Protein AF-A6E8M6-F1 (afdb_monomer_lite)

Secondary structure (DSSP, 8-state):
----HHHHTHHHHHHHH------GGGS-GGG-SS-SSEEEEEETTEEEEEEEEEEETTTTEEEEEEEEE-

Structure (mmCIF, N/CA/C/O backbone):
data_AF-A6E8M6-F1
#
_entry.id   AF-A6E8M6-F1
#
loop_
_atom_site.group_PDB
_atom_site.id
_atom_site.type_symbol
_atom_site.label_atom_id
_atom_site.label_alt_id
_atom_site.label_comp_id
_atom_site.label_asym_id
_atom_site.label_entity_id
_atom_site.label_seq_id
_atom_site.pdbx_PDB_ins_code
_atom_site.Cartn_x
_atom_site.Cartn_y
_atom_site.Cartn_z
_atom_site.occupancy
_atom_site.B_iso_or_equiv
_atom_site.auth_seq_id
_atom_site.auth_comp_id
_atom_site.auth_asym_id
_atom_site.auth_atom_id
_atom_site.pdbx_PDB_model_num
ATOM 1 N N . MET A 1 1 ? 6.633 -0.909 16.910 1.00 44.34 1 MET A N 1
ATOM 2 C CA . MET A 1 1 ? 6.770 -0.590 15.476 1.00 44.34 1 MET A CA 1
ATOM 3 C C . MET A 1 1 ? 7.589 -1.708 14.874 1.00 44.34 1 MET A C 1
ATOM 5 O O . MET A 1 1 ? 8.807 -1.674 14.959 1.00 44.34 1 MET A O 1
ATOM 9 N N . GLU A 1 2 ? 6.911 -2.754 14.418 1.00 44.47 2 GLU A N 1
ATOM 10 C CA . GLU A 1 2 ? 7.549 -3.861 13.711 1.00 44.47 2 GLU A CA 1
ATOM 11 C C . GLU A 1 2 ? 7.846 -3.347 12.301 1.00 44.47 2 GLU A C 1
ATOM 13 O O . GLU A 1 2 ? 6.951 -2.844 11.622 1.00 44.47 2 GLU A O 1
ATOM 18 N N . VAL A 1 3 ? 9.122 -3.295 11.929 1.00 52.50 3 VAL A N 1
ATOM 19 C CA . VAL A 1 3 ? 9.529 -2.751 10.633 1.00 52.50 3 VAL A CA 1
ATOM 20 C C . VAL A 1 3 ? 9.369 -3.874 9.623 1.00 52.50 3 VAL A C 1
ATOM 22 O O . VAL A 1 3 ? 10.116 -4.848 9.668 1.00 52.50 3 VAL A O 1
ATOM 25 N N . ASP A 1 4 ? 8.376 -3.748 8.748 1.00 60.97 4 ASP A N 1
ATOM 26 C CA . ASP A 1 4 ? 8.092 -4.733 7.707 1.00 60.97 4 ASP A CA 1
ATOM 27 C C . ASP A 1 4 ? 9.351 -5.063 6.892 1.00 60.97 4 ASP A C 1
ATOM 29 O O . ASP A 1 4 ? 10.078 -4.169 6.447 1.00 60.97 4 ASP A O 1
ATOM 33 N N . VAL A 1 5 ? 9.608 -6.352 6.663 1.00 64.06 5 VAL A N 1
ATOM 34 C CA . VAL A 1 5 ? 10.792 -6.831 5.925 1.00 64.06 5 VAL A CA 1
ATOM 35 C C . VAL A 1 5 ? 10.796 -6.286 4.490 1.00 64.06 5 VAL A C 1
ATOM 37 O O . VAL A 1 5 ? 11.849 -5.940 3.952 1.00 64.06 5 VAL A O 1
ATOM 40 N N . LEU A 1 6 ? 9.608 -6.102 3.907 1.00 61.06 6 LEU A N 1
ATOM 41 C CA . LEU A 1 6 ? 9.417 -5.447 2.610 1.00 61.06 6 LEU A CA 1
ATOM 42 C C . LEU A 1 6 ? 9.926 -4.001 2.608 1.00 61.06 6 LEU A C 1
ATOM 44 O O . LEU A 1 6 ? 10.492 -3.529 1.626 1.00 61.06 6 LEU A O 1
ATOM 48 N N . ASN A 1 7 ? 9.786 -3.312 3.735 1.00 58.16 7 ASN A N 1
ATOM 49 C CA . ASN A 1 7 ? 10.214 -1.934 3.891 1.00 58.16 7 ASN A CA 1
ATOM 50 C C . ASN A 1 7 ? 11.744 -1.811 4.002 1.00 58.16 7 ASN A C 1
ATOM 52 O O . ASN A 1 7 ? 12.360 -0.888 3.464 1.00 58.16 7 ASN A O 1
ATOM 56 N N . VAL A 1 8 ? 12.372 -2.787 4.664 1.00 62.38 8 VAL A N 1
ATOM 57 C CA . VAL A 1 8 ? 13.834 -2.899 4.787 1.00 62.38 8 VAL A CA 1
ATOM 58 C C . VAL A 1 8 ? 14.480 -3.226 3.436 1.00 62.38 8 VAL A C 1
ATOM 60 O O . VAL A 1 8 ? 15.513 -2.651 3.091 1.00 62.38 8 VAL A O 1
ATOM 63 N N . PHE A 1 9 ? 13.857 -4.087 2.626 1.00 64.50 9 PHE A N 1
ATOM 64 C CA . PHE A 1 9 ? 14.372 -4.507 1.318 1.00 64.50 9 PHE A CA 1
ATOM 65 C C . PHE A 1 9 ? 13.824 -3.700 0.130 1.00 64.50 9 PHE A C 1
ATOM 67 O O . PHE A 1 9 ? 13.746 -4.221 -0.980 1.00 64.50 9 PHE A O 1
ATOM 74 N N . ARG A 1 10 ? 13.536 -2.406 0.307 1.00 66.38 10 ARG A N 1
ATOM 75 C CA . ARG A 1 10 ? 13.070 -1.500 -0.765 1.00 66.38 10 ARG A CA 1
ATOM 76 C C . ARG A 1 10 ? 13.895 -1.531 -2.062 1.00 66.38 10 ARG A C 1
ATOM 78 O O . ARG A 1 10 ? 13.337 -1.366 -3.136 1.00 66.38 10 ARG A O 1
ATOM 85 N N . HIS A 1 11 ? 15.206 -1.786 -1.983 1.00 64.12 11 HIS A N 1
ATOM 86 C CA . HIS A 1 11 ? 16.032 -1.933 -3.191 1.00 64.12 11 HIS A CA 1
ATOM 87 C C . HIS A 1 11 ? 15.694 -3.216 -3.967 1.00 64.12 11 HIS A C 1
ATOM 89 O O . HIS A 1 11 ? 15.612 -3.184 -5.185 1.00 64.12 11 HIS A O 1
ATOM 95 N N . ARG A 1 12 ? 15.385 -4.317 -3.265 1.00 66.88 12 ARG A N 1
ATOM 96 C CA . ARG A 1 12 ? 14.970 -5.572 -3.903 1.00 66.88 12 ARG A CA 1
ATOM 97 C C . ARG A 1 12 ? 13.573 -5.462 -4.497 1.00 66.88 12 ARG A C 1
ATOM 99 O O . ARG A 1 12 ? 13.309 -6.115 -5.490 1.00 66.88 12 ARG A O 1
ATOM 106 N N . LEU A 1 13 ? 12.692 -4.640 -3.923 1.00 67.81 13 LEU A N 1
ATOM 107 C CA . LEU A 1 13 ? 11.393 -4.347 -4.540 1.00 67.81 13 LEU A CA 1
ATOM 108 C C . LEU A 1 13 ? 11.563 -3.703 -5.919 1.00 67.81 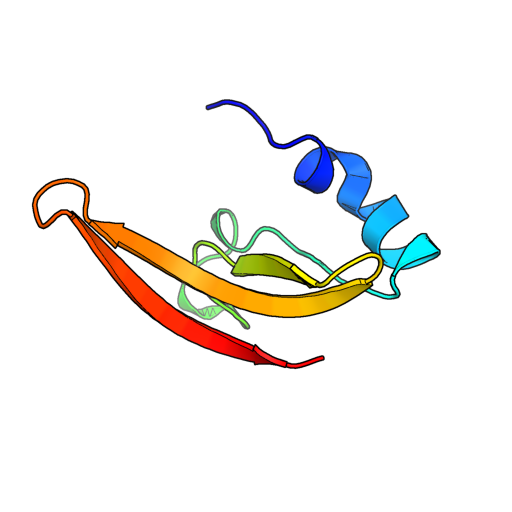13 LEU A C 1
ATOM 110 O O . LEU A 1 13 ? 10.882 -4.087 -6.862 1.00 67.81 13 LEU A O 1
ATOM 114 N N . LYS A 1 14 ? 12.533 -2.796 -6.053 1.00 67.50 14 LYS A N 1
ATOM 115 C CA . LYS A 1 14 ? 12.892 -2.213 -7.342 1.00 67.50 14 LYS A CA 1
ATOM 116 C C . LYS A 1 14 ? 13.547 -3.227 -8.283 1.00 67.50 14 LYS A C 1
ATOM 118 O O . LYS A 1 14 ? 13.136 -3.333 -9.426 1.00 67.50 14 LYS A O 1
ATOM 123 N N . ASP A 1 15 ? 14.514 -4.005 -7.801 1.0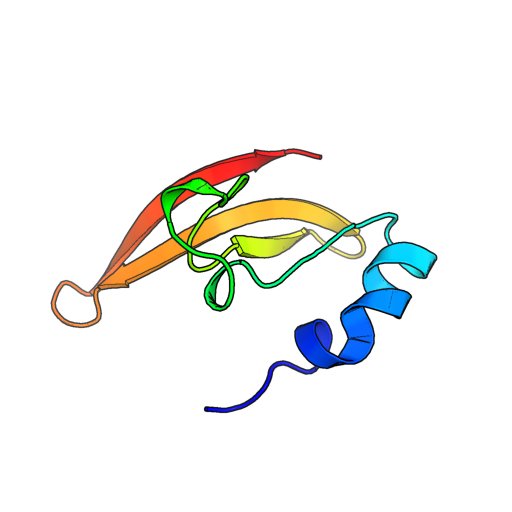0 63.81 15 ASP A N 1
ATOM 124 C CA . ASP A 1 15 ? 15.255 -4.934 -8.667 1.00 63.81 15 ASP A CA 1
ATOM 125 C C . ASP A 1 15 ? 14.429 -6.149 -9.121 1.00 63.81 15 ASP A C 1
ATOM 127 O O . ASP A 1 15 ? 14.626 -6.643 -10.228 1.00 63.81 15 ASP A O 1
ATOM 131 N N . PHE A 1 16 ? 13.519 -6.650 -8.280 1.00 65.25 16 PHE A N 1
ATOM 132 C CA . PHE A 1 16 ? 12.705 -7.830 -8.594 1.00 65.25 16 PHE A CA 1
ATOM 133 C C . PHE A 1 16 ? 11.322 -7.492 -9.150 1.00 65.25 16 PHE A C 1
ATOM 135 O O . PHE A 1 16 ? 10.761 -8.309 -9.875 1.00 65.25 16 PHE A O 1
ATOM 142 N N . PHE A 1 17 ? 10.762 -6.328 -8.813 1.00 64.44 17 PHE A N 1
ATOM 143 C CA . PHE A 1 17 ? 9.376 -5.987 -9.147 1.00 64.44 17 PHE A CA 1
ATOM 144 C C . PHE A 1 17 ? 9.217 -4.610 -9.810 1.00 64.44 17 PHE A C 1
ATOM 146 O O . PHE A 1 17 ? 8.088 -4.152 -9.934 1.00 64.44 17 PHE A O 1
ATOM 153 N N . ASP A 1 18 ? 10.317 -3.943 -10.197 1.00 61.62 18 ASP A N 1
ATOM 154 C CA . ASP A 1 18 ? 10.350 -2.564 -10.741 1.00 61.62 18 ASP A CA 1
ATOM 155 C C . ASP A 1 18 ? 9.564 -1.552 -9.887 1.00 61.62 18 ASP A C 1
ATOM 157 O O . ASP A 1 18 ? 9.054 -0.530 -10.336 1.00 61.62 18 ASP A O 1
ATOM 161 N N . PHE A 1 19 ? 9.443 -1.853 -8.596 1.00 67.31 19 PHE A N 1
ATOM 162 C CA . PHE A 1 19 ? 8.504 -1.171 -7.732 1.00 67.31 19 PHE A CA 1
ATOM 163 C C . PHE A 1 19 ? 9.241 -0.147 -6.874 1.00 67.31 19 PHE A C 1
ATOM 165 O O . PHE A 1 19 ? 9.819 -0.464 -5.827 1.00 67.31 19 PHE A O 1
ATOM 172 N N . ASP A 1 20 ? 9.228 1.109 -7.322 1.00 65.50 20 ASP A N 1
ATOM 173 C CA . ASP A 1 20 ? 9.821 2.224 -6.582 1.00 65.50 20 ASP A CA 1
ATOM 174 C C . ASP A 1 20 ? 8.893 2.600 -5.412 1.00 65.50 20 ASP A C 1
ATOM 176 O O . ASP A 1 20 ? 7.932 3.371 -5.534 1.00 65.50 20 ASP A O 1
ATOM 180 N N . TYR A 1 21 ? 9.128 1.936 -4.277 1.00 66.94 21 TYR A N 1
ATOM 181 C CA . TYR A 1 21 ? 8.420 2.152 -3.023 1.00 66.94 21 TYR A CA 1
ATOM 182 C C . TYR A 1 21 ? 9.235 3.030 -2.076 1.00 66.94 21 TYR A C 1
ATOM 184 O O . TYR A 1 21 ? 10.332 2.669 -1.639 1.00 66.94 21 TYR A O 1
ATOM 192 N N . GLN A 1 22 ? 8.655 4.166 -1.695 1.00 64.94 22 GLN A N 1
ATOM 193 C CA . GLN A 1 22 ? 9.209 5.052 -0.684 1.00 64.94 22 GLN A CA 1
ATOM 194 C C . GLN A 1 22 ? 8.190 5.270 0.432 1.00 64.94 22 GLN A C 1
ATOM 196 O O . GLN A 1 22 ? 7.037 5.615 0.182 1.00 64.94 22 GLN A O 1
ATOM 201 N N . ILE A 1 23 ? 8.635 5.115 1.682 1.00 64.69 23 ILE A N 1
ATOM 202 C CA . ILE A 1 23 ? 7.822 5.467 2.845 1.00 64.69 23 ILE A CA 1
ATOM 203 C C . ILE A 1 23 ? 7.663 6.985 2.886 1.00 64.69 23 ILE A C 1
ATOM 205 O O . ILE A 1 23 ? 8.563 7.727 3.291 1.00 64.69 23 ILE A O 1
ATOM 209 N N . GLU A 1 24 ? 6.481 7.451 2.530 1.00 68.62 24 GLU A N 1
ATOM 210 C CA . GLU A 1 24 ? 6.142 8.871 2.554 1.00 68.62 24 GLU A CA 1
ATOM 211 C C . GLU A 1 24 ? 5.724 9.372 3.945 1.00 68.62 24 GLU A C 1
ATOM 213 O O . GLU A 1 24 ? 5.552 10.574 4.151 1.00 68.62 24 GLU A O 1
ATOM 218 N N . CYS A 1 25 ? 5.649 8.481 4.942 1.00 65.75 25 CYS A N 1
ATOM 219 C CA . CYS A 1 25 ? 5.444 8.841 6.348 1.00 65.75 25 CYS A CA 1
ATOM 220 C C . CYS A 1 25 ? 6.519 9.816 6.867 1.00 65.75 25 CYS A C 1
ATOM 222 O O . CYS A 1 25 ? 6.224 10.657 7.717 1.00 65.75 25 CYS A O 1
ATOM 224 N N . PHE A 1 26 ? 7.746 9.734 6.340 1.00 65.88 26 PHE A N 1
ATOM 225 C CA . PHE A 1 26 ? 8.852 10.643 6.672 1.00 65.88 26 PHE A CA 1
ATOM 226 C C . PHE A 1 26 ? 8.868 11.918 5.815 1.00 65.88 26 PHE A C 1
ATOM 228 O O . PHE A 1 26 ? 9.658 12.826 6.070 1.00 65.88 26 PHE A O 1
ATOM 235 N N . VAL A 1 27 ? 8.003 12.004 4.802 1.00 69.19 27 VAL A N 1
ATOM 236 C CA . VAL A 1 27 ? 7.904 13.143 3.889 1.00 69.19 27 VAL A CA 1
ATOM 237 C C . VAL A 1 27 ? 6.780 14.075 4.377 1.00 69.19 27 VAL A C 1
ATOM 239 O O . VAL A 1 27 ? 5.690 13.614 4.749 1.00 69.19 27 VAL A O 1
ATOM 242 N N . PRO A 1 28 ? 7.007 15.403 4.416 1.00 74.19 28 PRO A N 1
ATOM 243 C CA . PRO A 1 28 ? 5.972 16.360 4.798 1.00 74.19 28 PRO A CA 1
ATOM 244 C C . PRO A 1 28 ? 4.759 16.253 3.868 1.00 74.19 28 PRO A C 1
ATOM 246 O O . PRO A 1 28 ? 4.917 16.042 2.668 1.00 74.19 28 PRO A O 1
ATOM 249 N N . ALA A 1 29 ? 3.553 16.431 4.420 1.00 70.19 29 ALA A N 1
ATOM 250 C CA . ALA A 1 29 ? 2.277 16.178 3.737 1.00 70.19 29 ALA A CA 1
ATOM 251 C C . ALA A 1 29 ? 2.161 16.810 2.341 1.00 70.19 29 ALA A C 1
ATOM 253 O O . ALA A 1 29 ? 1.620 16.188 1.437 1.00 70.19 29 ALA A O 1
ATOM 254 N N . ALA A 1 30 ? 2.734 17.999 2.153 1.00 73.25 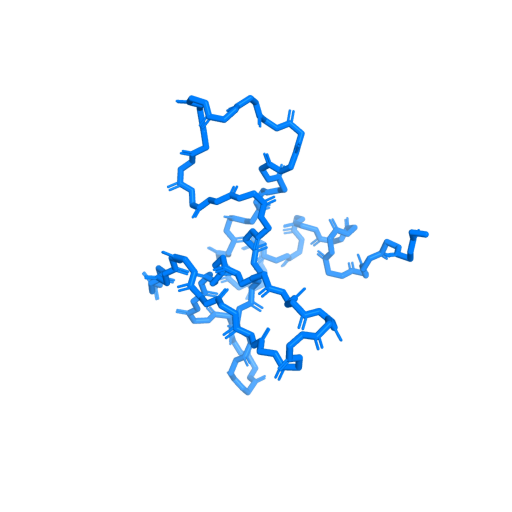30 ALA A N 1
ATOM 255 C CA . ALA A 1 30 ? 2.714 18.723 0.885 1.00 73.25 30 ALA A CA 1
ATOM 256 C C . ALA A 1 30 ? 3.587 18.109 -0.231 1.00 73.25 30 ALA A C 1
ATOM 258 O O . ALA A 1 30 ? 3.411 18.459 -1.391 1.00 73.25 30 ALA A O 1
ATOM 259 N N . LYS A 1 31 ? 4.545 17.233 0.098 1.00 72.44 31 LYS A N 1
ATOM 260 C CA . LYS A 1 31 ? 5.446 16.575 -0.868 1.00 72.44 31 LYS A CA 1
ATOM 261 C C . LYS A 1 31 ? 5.119 15.096 -1.091 1.00 72.44 31 LYS A C 1
ATOM 263 O O . LY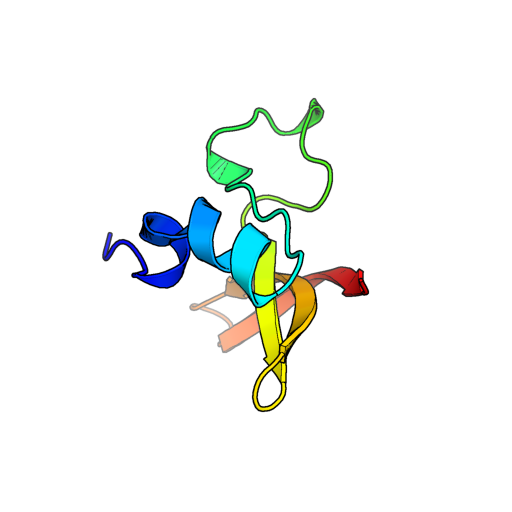S A 1 31 ? 5.876 14.419 -1.781 1.00 72.44 31 LYS A O 1
ATOM 268 N N . ARG A 1 32 ? 4.032 14.596 -0.499 1.00 74.31 32 ARG A N 1
ATOM 269 C CA . ARG A 1 32 ? 3.600 13.205 -0.667 1.00 74.31 32 ARG A CA 1
ATOM 270 C C . ARG A 1 32 ? 2.963 13.042 -2.047 1.00 74.31 32 ARG A C 1
ATOM 272 O O . ARG A 1 32 ? 2.063 13.803 -2.390 1.00 74.31 32 ARG A O 1
ATOM 279 N N . LYS A 1 33 ? 3.432 12.076 -2.832 1.00 66.56 33 LYS A N 1
ATOM 280 C CA . LYS A 1 33 ? 2.874 11.686 -4.132 1.00 66.56 33 LYS A CA 1
ATOM 281 C C . LYS A 1 33 ? 1.712 10.707 -3.992 1.00 66.56 33 LYS A C 1
ATOM 283 O O . LYS A 1 33 ? 0.731 10.844 -4.714 1.00 66.56 33 LYS A O 1
ATOM 288 N N . TYR A 1 34 ? 1.811 9.740 -3.086 1.00 67.19 34 TYR A N 1
ATOM 289 C CA . TYR A 1 34 ? 0.896 8.602 -3.009 1.00 67.19 34 TYR A CA 1
ATOM 290 C C . TYR A 1 34 ? 0.087 8.579 -1.707 1.00 67.19 34 TYR A C 1
ATOM 292 O O . TYR A 1 34 ? -1.108 8.284 -1.760 1.00 67.19 34 TYR A O 1
ATOM 300 N N . GLY A 1 35 ? 0.667 8.957 -0.562 1.00 66.12 35 GLY A N 1
ATOM 301 C CA . GLY A 1 35 ? -0.066 8.995 0.710 1.00 66.12 35 GLY A CA 1
ATOM 302 C C . GLY A 1 35 ? 0.812 9.042 1.962 1.00 66.12 35 GLY A C 1
ATOM 303 O O . GLY A 1 35 ? 2.008 9.288 1.885 1.00 66.12 35 GLY A O 1
ATOM 304 N N . TYR A 1 36 ? 0.227 8.858 3.148 1.00 63.25 36 TYR A N 1
ATOM 305 C CA . TYR A 1 36 ? 0.973 8.769 4.417 1.00 63.25 36 TYR A CA 1
ATOM 306 C C . TYR A 1 36 ? 1.477 7.342 4.673 1.00 63.25 36 TYR A C 1
ATOM 308 O O . TYR A 1 36 ? 2.573 7.158 5.202 1.00 63.25 36 TYR A O 1
ATOM 316 N N . PHE A 1 37 ? 0.690 6.353 4.256 1.00 64.56 37 PHE A N 1
ATOM 317 C CA . PHE A 1 37 ? 0.964 4.928 4.346 1.00 64.56 37 PHE A CA 1
ATOM 318 C C . PHE A 1 37 ? 0.631 4.283 3.003 1.00 64.56 37 PHE A C 1
ATOM 320 O O . PHE A 1 37 ? -0.356 3.573 2.852 1.00 64.56 37 PHE A O 1
ATOM 327 N N . SER A 1 38 ? 1.480 4.554 2.014 1.00 67.94 38 SER A N 1
ATOM 328 C CA . SER A 1 38 ? 1.511 3.777 0.779 1.00 67.94 38 SER A CA 1
ATOM 329 C C . SER A 1 38 ? 1.826 2.327 1.158 1.00 67.94 38 SER A C 1
ATOM 331 O O . SER A 1 38 ? 2.887 2.053 1.699 1.00 67.94 38 SER A O 1
ATOM 333 N N . PHE A 1 39 ? 0.890 1.406 0.977 1.00 73.06 39 PHE A N 1
ATOM 334 C CA . PHE A 1 39 ? 1.119 -0.022 1.141 1.00 73.06 39 PHE A CA 1
ATOM 335 C C . PHE A 1 39 ? 1.195 -0.671 -0.238 1.00 73.06 39 PHE A C 1
ATOM 337 O O . PHE A 1 39 ? 0.295 -0.466 -1.060 1.00 73.06 39 PHE A O 1
ATOM 344 N N . PRO A 1 40 ? 2.242 -1.462 -0.507 1.00 74.00 40 PRO A N 1
ATOM 345 C CA . PRO A 1 40 ? 2.338 -2.203 -1.748 1.00 74.00 40 PRO A CA 1
ATOM 346 C C . PRO A 1 40 ? 1.302 -3.332 -1.776 1.00 74.00 40 PRO A C 1
ATOM 348 O O . PRO A 1 40 ? 1.194 -4.124 -0.840 1.00 74.00 40 PRO A O 1
ATOM 351 N N . VAL A 1 41 ? 0.535 -3.409 -2.858 1.00 76.38 41 VAL A N 1
ATOM 352 C CA . VAL A 1 41 ? -0.452 -4.459 -3.109 1.00 76.38 41 VAL A CA 1
ATOM 353 C C . VAL A 1 41 ? 0.229 -5.567 -3.899 1.00 76.38 41 VAL A C 1
ATOM 355 O O . VAL A 1 41 ? 0.492 -5.423 -5.094 1.00 76.38 41 VAL A O 1
ATOM 358 N N . LEU A 1 42 ? 0.523 -6.666 -3.210 1.00 79.12 42 LEU A N 1
ATOM 359 C CA . LEU A 1 42 ? 1.031 -7.892 -3.813 1.00 79.12 42 LEU A CA 1
ATOM 360 C C . LEU A 1 42 ? -0.148 -8.734 -4.312 1.00 79.12 42 LEU A C 1
ATOM 362 O O . LEU A 1 42 ? -1.034 -9.086 -3.531 1.00 79.12 42 LEU A O 1
ATOM 366 N N . VAL A 1 43 ? -0.151 -9.075 -5.597 1.00 77.12 43 VAL A N 1
ATOM 367 C CA . VAL A 1 43 ? -1.118 -9.999 -6.197 1.00 77.12 43 VAL A CA 1
ATOM 368 C C . VAL A 1 43 ? -0.346 -11.169 -6.789 1.00 77.12 43 VAL A C 1
ATOM 370 O O . VAL A 1 43 ? 0.369 -11.020 -7.777 1.00 77.12 43 VAL A O 1
ATOM 373 N N . GLY A 1 44 ? -0.478 -12.337 -6.155 1.00 80.94 44 GLY A N 1
ATOM 374 C CA . GLY A 1 44 ? 0.333 -13.508 -6.484 1.00 80.94 44 GLY A CA 1
ATOM 375 C C . GLY A 1 44 ? 1.810 -13.224 -6.228 1.00 80.94 44 GLY A C 1
ATOM 376 O O . GLY A 1 44 ? 2.201 -12.987 -5.087 1.00 80.94 44 GLY A O 1
ATOM 377 N N . ASP A 1 45 ? 2.586 -13.180 -7.309 1.00 77.19 45 ASP A N 1
ATOM 378 C CA . ASP A 1 45 ? 4.038 -12.999 -7.284 1.00 77.19 45 ASP A CA 1
ATOM 379 C C . ASP A 1 45 ? 4.460 -11.625 -7.822 1.00 77.19 45 ASP A C 1
ATOM 381 O O . ASP A 1 45 ? 5.576 -11.471 -8.300 1.00 77.19 45 ASP A O 1
ATOM 385 N N . SER A 1 46 ? 3.580 -10.620 -7.861 1.00 70.69 46 SER A N 1
ATOM 386 C CA . SER A 1 46 ? 3.935 -9.29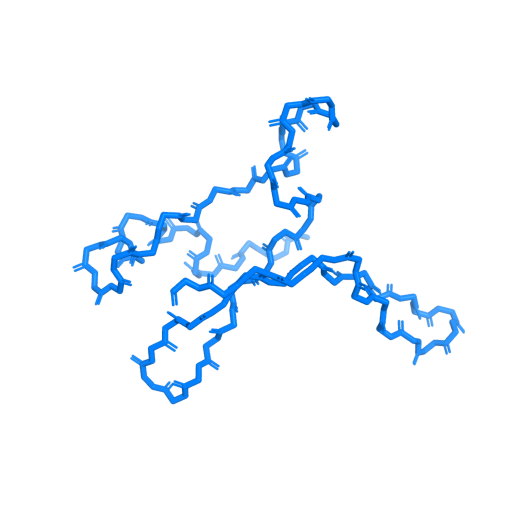4 -8.391 1.00 70.69 46 SER A CA 1
ATOM 387 C C . SER A 1 46 ? 3.219 -8.160 -7.670 1.00 70.69 46 SER A C 1
ATOM 389 O O . SER A 1 46 ? 2.069 -8.286 -7.245 1.00 70.69 46 SER A O 1
ATOM 391 N N . PHE A 1 47 ? 3.914 -7.035 -7.522 1.00 75.38 47 PHE A N 1
ATOM 392 C CA . PHE A 1 47 ? 3.340 -5.817 -6.967 1.00 75.38 47 PHE A CA 1
ATOM 393 C C . PHE A 1 47 ? 2.667 -5.028 -8.084 1.00 75.38 47 PHE A C 1
ATOM 395 O O . PHE A 1 47 ? 3.333 -4.578 -9.006 1.00 75.38 47 PHE A O 1
ATOM 402 N N . VAL A 1 48 ? 1.345 -4.892 -8.003 1.00 78.00 48 VAL A N 1
ATOM 403 C CA . VAL A 1 48 ? 0.520 -4.315 -9.086 1.00 78.00 48 VAL A CA 1
ATOM 404 C C . VAL A 1 48 ? -0.073 -2.955 -8.730 1.00 78.00 48 VAL A C 1
ATOM 406 O O . VAL A 1 48 ? -0.614 -2.254 -9.580 1.00 78.00 48 VAL A O 1
ATOM 409 N N . ALA A 1 49 ? -0.047 -2.587 -7.449 1.00 77.25 49 ALA A N 1
ATOM 410 C CA . ALA A 1 49 ? -0.604 -1.323 -6.997 1.00 77.25 49 ALA A CA 1
ATOM 411 C C . ALA A 1 49 ? 0.027 -0.851 -5.686 1.00 77.25 49 ALA A C 1
ATOM 413 O O . ALA A 1 49 ? 0.650 -1.611 -4.945 1.00 77.25 49 ALA A O 1
ATOM 414 N N . LYS A 1 50 ? -0.184 0.426 -5.383 1.00 79.06 50 LYS A N 1
ATOM 415 C CA . LYS A 1 50 ? 0.126 1.098 -4.119 1.00 79.06 50 LYS A CA 1
ATOM 416 C C . LYS A 1 50 ? -1.192 1.637 -3.574 1.00 79.06 50 LYS A C 1
ATOM 418 O O . LYS A 1 50 ? -1.835 2.454 -4.234 1.00 79.06 50 LYS A O 1
ATOM 423 N N . MET A 1 51 ? -1.613 1.193 -2.391 1.00 79.50 51 MET A N 1
ATOM 424 C CA . MET A 1 51 ? -2.813 1.722 -1.738 1.00 79.50 51 MET A CA 1
ATOM 425 C C . MET A 1 51 ? -2.442 2.520 -0.491 1.00 79.50 51 MET A C 1
ATOM 427 O O . MET A 1 51 ? -1.733 2.017 0.373 1.00 79.50 51 MET A O 1
ATOM 431 N N . ASP A 1 52 ? -2.947 3.742 -0.361 1.00 79.25 52 ASP A N 1
ATOM 432 C CA . ASP A 1 52 ? -2.970 4.442 0.921 1.00 79.25 52 ASP A CA 1
ATOM 433 C C . ASP A 1 52 ? -4.217 4.000 1.680 1.00 79.25 52 ASP A C 1
ATOM 435 O O . ASP A 1 52 ? -5.333 4.427 1.374 1.00 79.25 52 ASP A O 1
ATOM 439 N N . ALA A 1 53 ? -4.027 3.092 2.635 1.00 75.38 53 ALA A N 1
ATOM 440 C CA . ALA A 1 53 ? -5.097 2.579 3.473 1.00 75.38 53 ALA A CA 1
ATOM 441 C C . ALA A 1 53 ? -4.850 2.926 4.939 1.00 75.38 53 ALA A C 1
ATOM 443 O O . ALA A 1 53 ? -3.791 2.661 5.510 1.00 75.38 53 ALA A O 1
ATOM 444 N N . LYS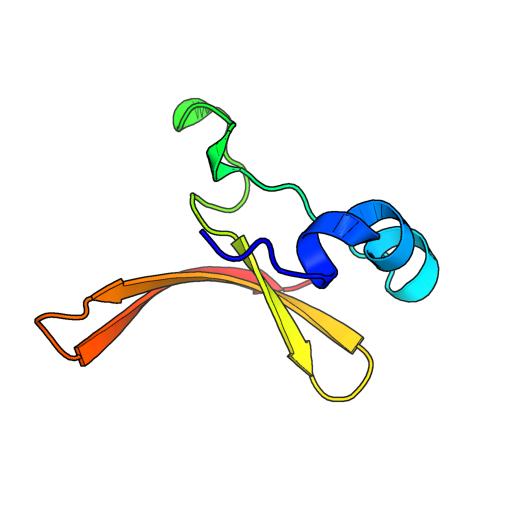 A 1 54 ? -5.877 3.480 5.576 1.00 78.81 54 LYS A N 1
ATOM 445 C CA . LYS A 1 54 ? -5.912 3.765 7.002 1.00 78.81 54 LYS A CA 1
ATOM 446 C C . LYS A 1 54 ? -6.905 2.832 7.678 1.00 78.81 54 LYS A C 1
ATOM 448 O O . LYS A 1 54 ? -8.111 2.909 7.446 1.00 78.81 54 LYS A O 1
ATOM 453 N N . ALA A 1 55 ? -6.399 1.969 8.551 1.00 78.12 55 ALA A N 1
ATOM 454 C CA . ALA A 1 55 ? -7.243 1.154 9.411 1.00 78.12 55 ALA A CA 1
ATOM 455 C C . ALA A 1 55 ? -7.783 2.006 10.575 1.00 78.12 55 ALA A C 1
ATOM 457 O O . ALA A 1 55 ? -7.031 2.445 11.447 1.00 78.12 55 ALA A O 1
ATOM 458 N N . ASP A 1 56 ? -9.095 2.236 10.607 1.00 80.50 56 ASP A N 1
ATOM 459 C CA . ASP A 1 56 ? -9.794 2.768 11.775 1.00 80.50 56 ASP A CA 1
ATOM 460 C C . ASP A 1 56 ? -10.170 1.597 12.692 1.00 80.50 56 ASP A C 1
ATOM 462 O O . ASP A 1 56 ? -11.198 0.934 12.521 1.00 80.50 56 ASP A O 1
ATOM 466 N N . GLY A 1 57 ? -9.306 1.330 13.675 1.00 77.38 57 GLY A N 1
ATOM 467 C CA . GLY A 1 57 ? -9.499 0.249 14.643 1.00 77.38 57 GLY A CA 1
ATOM 468 C C . GLY A 1 57 ? -10.732 0.419 15.540 1.00 77.38 57 GLY A C 1
ATOM 469 O O . GLY A 1 57 ? -11.243 -0.578 16.046 1.00 77.38 57 GLY A O 1
ATOM 470 N N . LYS A 1 58 ? -11.257 1.644 15.711 1.00 79.38 58 LYS A N 1
ATOM 471 C CA . LYS A 1 58 ? -12.483 1.886 16.492 1.00 79.38 58 LYS A CA 1
ATOM 472 C C . LYS A 1 58 ? -13.730 1.523 15.699 1.00 79.38 58 LYS A C 1
ATOM 474 O O . LYS A 1 58 ? -14.659 0.949 16.255 1.00 79.38 58 LYS A O 1
ATOM 479 N N . GLN A 1 59 ? -13.752 1.845 14.409 1.00 84.44 59 GLN A N 1
ATOM 480 C CA . GLN A 1 59 ? -14.890 1.549 13.538 1.00 84.44 59 GLN A CA 1
ATOM 481 C C . GLN A 1 59 ? -14.784 0.195 12.829 1.00 84.44 59 GLN A C 1
ATOM 483 O O . GLN A 1 59 ? -15.727 -0.186 12.140 1.00 84.44 59 GLN A O 1
ATOM 488 N N . LYS A 1 60 ? -13.659 -0.522 12.975 1.00 82.25 60 LYS A N 1
ATOM 489 C CA . LYS A 1 60 ? -13.320 -1.721 12.186 1.00 82.25 60 LYS A CA 1
ATOM 490 C C . LYS A 1 60 ? -13.449 -1.476 10.677 1.00 82.25 60 LYS A C 1
ATOM 492 O O . LYS A 1 60 ? -13.879 -2.351 9.931 1.00 82.25 60 LYS A O 1
ATOM 497 N N . LYS A 1 61 ? -13.104 -0.266 10.231 1.00 82.50 61 LYS A N 1
ATOM 498 C CA . LYS A 1 61 ? -13.167 0.134 8.821 1.00 82.50 61 LYS A CA 1
ATOM 499 C C . LYS A 1 61 ? -11.761 0.318 8.284 1.00 82.50 61 LYS A C 1
ATOM 501 O O . LYS A 1 61 ? -10.937 0.974 8.915 1.00 82.50 61 LYS A O 1
ATOM 506 N N . LEU A 1 62 ? -11.513 -0.223 7.100 1.00 79.19 62 LEU A N 1
ATOM 507 C CA . LEU A 1 62 ? -10.344 0.121 6.307 1.00 79.19 62 LEU A CA 1
ATOM 508 C C . LEU A 1 62 ? -10.754 1.254 5.362 1.00 79.19 62 LEU A C 1
ATOM 510 O O . LEU A 1 62 ? -11.636 1.068 4.526 1.00 79.19 62 LEU A O 1
ATOM 514 N N . ILE A 1 63 ? -10.168 2.436 5.526 1.00 81.56 63 ILE A N 1
ATOM 515 C CA . ILE A 1 63 ? -10.420 3.585 4.655 1.00 81.56 63 ILE A CA 1
ATOM 516 C C . ILE A 1 63 ? -9.284 3.645 3.645 1.00 81.56 63 ILE A C 1
ATOM 518 O O . ILE A 1 63 ? -8.145 3.888 4.027 1.00 81.56 63 ILE A O 1
ATOM 522 N N . VAL A 1 64 ? -9.591 3.428 2.370 1.00 80.38 64 VAL A N 1
ATOM 523 C CA . VAL A 1 64 ? -8.626 3.613 1.282 1.00 80.38 64 VAL A CA 1
ATOM 524 C C . VAL A 1 64 ? -8.740 5.056 0.806 1.00 80.38 64 VAL A C 1
ATOM 526 O O . VAL A 1 64 ? -9.769 5.452 0.264 1.00 80.38 64 VAL A O 1
ATOM 529 N N . HIS A 1 65 ? -7.715 5.861 1.063 1.00 78.44 65 HIS A N 1
ATOM 530 C CA . HIS A 1 65 ? -7.671 7.258 0.634 1.00 78.44 65 HIS A CA 1
ATOM 531 C C . HIS A 1 65 ? -7.172 7.399 -0.799 1.00 78.44 65 HIS A C 1
ATOM 533 O O . HIS A 1 65 ? -7.611 8.304 -1.505 1.00 78.44 65 HIS A O 1
ATOM 539 N N . ASN A 1 66 ? -6.258 6.527 -1.223 1.00 75.06 66 ASN A N 1
ATOM 540 C CA . ASN A 1 66 ? -5.678 6.578 -2.556 1.00 75.06 66 ASN A CA 1
ATOM 541 C C . ASN A 1 66 ? -5.352 5.170 -3.041 1.00 75.06 66 ASN A C 1
ATOM 543 O O . ASN A 1 66 ? -4.884 4.341 -2.264 1.00 75.06 66 ASN A O 1
ATOM 547 N N . LEU A 1 67 ? -5.568 4.909 -4.324 1.00 78.19 67 LEU A N 1
ATOM 548 C CA . LEU A 1 67 ? -5.180 3.661 -4.967 1.00 78.19 67 LEU A CA 1
ATOM 549 C C . LEU A 1 67 ? -4.526 4.009 -6.299 1.00 78.19 67 LEU A C 1
ATOM 551 O O . LEU A 1 67 ? -5.178 4.557 -7.184 1.00 78.19 67 LEU A O 1
ATOM 555 N N . HIS A 1 68 ? -3.236 3.715 -6.409 1.00 76.19 68 HIS A N 1
ATOM 556 C CA . HIS A 1 68 ? -2.452 3.918 -7.622 1.00 76.19 68 HIS A CA 1
ATOM 557 C C . HIS A 1 68 ? -2.074 2.561 -8.187 1.00 76.19 68 HIS A C 1
ATOM 559 O O . HIS A 1 68 ? -1.489 1.744 -7.480 1.00 76.19 68 HIS A O 1
ATOM 565 N N . PHE A 1 69 ? -2.432 2.332 -9.444 1.00 72.38 69 PHE A N 1
ATOM 566 C CA . PHE A 1 69 ? -2.025 1.152 -10.197 1.00 72.38 69 PHE A CA 1
ATOM 567 C C . PHE A 1 69 ? -0.731 1.479 -10.941 1.00 72.38 69 PHE A C 1
ATOM 569 O O . PHE A 1 69 ? -0.607 2.588 -11.468 1.00 72.38 69 PHE A O 1
ATOM 576 N N . GLU A 1 70 ? 0.214 0.542 -10.932 1.00 63.56 70 GLU A N 1
ATOM 577 C CA . GLU A 1 70 ? 1.488 0.636 -11.657 1.00 63.56 70 GLU A CA 1
ATOM 578 C C . GLU A 1 70 ? 1.482 -0.332 -12.845 1.00 63.56 70 GLU A C 1
ATOM 580 O O . GLU A 1 70 ? 0.852 -1.410 -12.720 1.00 63.56 70 GLU A O 1
#

Sequence (70 aa):
MEVDVLNVFRHRLKDFFDFDYQIECFVPAAKRKYGYFSFPVLVGDSFVAKMDAKADGKQKKLIVHNLHFE

pLDDT: mean 70.57, std 8.31, range [44.34, 84.44]

Radius of gyration: 12.6 Å; chains: 1; bounding box: 31×32×28 Å

Foldseek 3Di:
DPQDPCNVVQVVCCVVAVDNDDQCCPPPPVPDPFENDFDFDDDPHYGFKTWDWDQPPVVRDIDTPGIGGD